Protein AF-A0A1G6JC53-F1 (afdb_monomer)

Nearest PDB structures (foldseek):
  1lql-assembly4_G  TM=4.235E-01  e=5.046E-03  Mycoplasmoides pneumoniae
  1nye-assembly1_A  TM=4.459E-01  e=2.237E-02  Escherichia coli
  2y9j-assembly1_Y  TM=4.364E-01  e=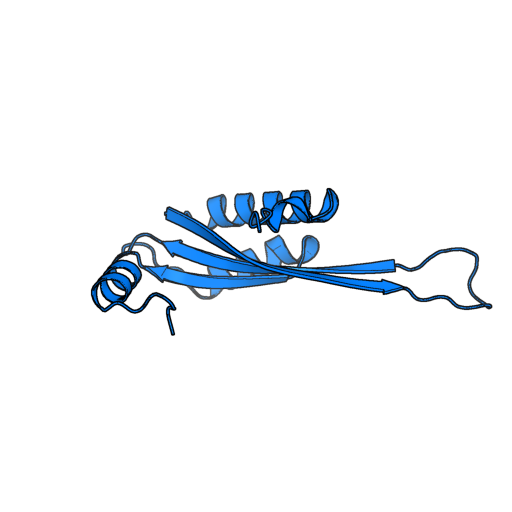2.898E-02  Salmonella enterica subsp. enterica serovar Typhimurium
  8tf7-assembly1_A-2  TM=4.295E-01  e=4.121E-01  Streptomyces tsukubensis
  2xfa-assembly2_B  TM=2.629E-01  e=3.974E+00  Plasmodium berghei

Solvent-accessible surface area (backbone atoms only — not comparable to full-atom values): 6993 Å² total; per-residue (Å²): 132,82,82,70,65,70,73,75,72,50,51,77,66,54,49,49,33,51,52,52,46,53,53,50,48,45,73,74,66,59,45,78,41,82,42,76,82,45,74,48,76,49,77,48,74,58,84,54,98,86,52,71,97,67,81,49,68,51,74,46,39,36,37,35,34,44,34,32,27,54,73,88,62,83,83,51,70,66,61,55,49,51,55,45,62,74,33,49,90,59,25,50,70,48,78,47,77,43,38,46,65,60,52,53,51,34,52,75,71,69,43,86,68,92,123

Mean predicted aligned error: 7.35 Å

Foldseek 3Di:
DPPDPVLVVDDPLLVVLVVVLVVLCCVQQVFPDKDWDDKDKDWDWDDDPPDPPDTPIDIAIETEIETEHAPPGDDDPVSVVVSQVVSVVSHGYHYDYYYPVVCVVCVVVVNPDPD

Organism: Niabella drilacis (strain DSM 25811 / CCM 8410 / CCUG 62505 / LMG 26954 / E90) (NCBI:txid1285928)

Secondary structure (DSSP, 8-state):
-----GGGGS-HHHHHHHHHHHHHHHHHH--SEEEEEEEEEEEEEE--TTS-S--EEEEEEEEEEEEEE-TT----HHHHHHHHHHHTTT-EEEEEEEEHHHHHHHHHTT--S--

Radius of gyration: 17.8 Å; Cα contacts (8 Å, |Δi|>4): 139; chains: 1; bounding box: 40×33×52 Å

pLDDT: mean 84.28, std 12.95, range [39.38, 95.19]

Sequence (115 aa):
MKTQDYISQLNGREQNAFYCIKKLVAARMQPLIIYCYGCETLVHTRRNCFMTKRVNETRQFTCDLLLIIPDECIIDHALKTEVQEMTSHLGRVNMIIHPLNFVLQQLNAGNLFFN

Structure (mmCIF, N/CA/C/O backbone):
data_AF-A0A1G6JC53-F1
#
_entry.id   AF-A0A1G6JC53-F1
#
loop_
_atom_site.group_PDB
_atom_site.id
_atom_site.type_symbol
_atom_site.label_atom_id
_atom_site.label_alt_id
_atom_site.label_comp_id
_atom_site.label_asym_id
_atom_site.label_entity_id
_atom_site.label_seq_id
_atom_site.pdbx_PDB_ins_code
_atom_site.Cartn_x
_atom_site.Cartn_y
_atom_site.Cartn_z
_atom_site.occupancy
_atom_site.B_iso_or_equiv
_atom_site.auth_seq_id
_atom_site.auth_comp_id
_atom_site.auth_asym_id
_atom_site.auth_atom_id
_atom_site.pdbx_PDB_model_num
ATOM 1 N N . MET A 1 1 ? 13.684 -20.224 14.216 1.00 39.44 1 MET A N 1
ATOM 2 C CA . MET A 1 1 ? 13.775 -19.423 12.976 1.00 39.44 1 MET A CA 1
ATOM 3 C C . MET A 1 1 ? 13.475 -17.981 13.336 1.00 39.44 1 MET A C 1
ATOM 5 O O . MET A 1 1 ? 12.376 -17.727 13.802 1.00 39.44 1 MET A O 1
ATOM 9 N N . LYS A 1 2 ? 14.442 -17.061 13.219 1.00 39.38 2 LYS A N 1
ATOM 10 C CA . LYS A 1 2 ? 14.146 -15.626 13.326 1.00 39.38 2 LYS A CA 1
ATOM 11 C C . LYS A 1 2 ? 13.367 -15.248 12.070 1.00 39.38 2 LYS A C 1
ATOM 13 O O . LYS A 1 2 ? 13.893 -15.429 10.976 1.00 39.38 2 LYS A O 1
ATOM 18 N N . THR A 1 3 ? 12.129 -14.797 12.222 1.00 45.12 3 THR A N 1
ATOM 19 C CA . THR A 1 3 ? 11.371 -14.121 11.169 1.00 45.12 3 THR A CA 1
ATOM 20 C C . THR A 1 3 ? 12.204 -12.916 10.737 1.00 45.12 3 THR A C 1
ATOM 22 O O . THR A 1 3 ? 12.316 -11.939 11.470 1.00 45.12 3 THR A O 1
ATOM 25 N N . GLN A 1 4 ? 12.918 -13.037 9.619 1.00 51.59 4 GLN A N 1
ATOM 26 C CA . GLN A 1 4 ? 13.611 -11.904 9.016 1.00 51.59 4 GLN A CA 1
ATOM 27 C C . GLN A 1 4 ? 12.545 -10.921 8.532 1.00 51.59 4 GLN A C 1
ATOM 29 O O . GLN A 1 4 ? 11.592 -11.339 7.878 1.00 51.59 4 GLN A O 1
ATOM 34 N N . ASP A 1 5 ? 12.698 -9.635 8.853 1.00 59.09 5 ASP A N 1
ATOM 35 C CA . ASP A 1 5 ? 11.831 -8.580 8.330 1.00 59.09 5 ASP A CA 1
ATOM 36 C C . ASP A 1 5 ? 11.863 -8.621 6.799 1.00 59.09 5 ASP A C 1
ATOM 38 O O . ASP A 1 5 ? 12.860 -8.245 6.184 1.00 59.09 5 ASP A O 1
ATOM 42 N N . TYR A 1 6 ? 10.783 -9.076 6.167 1.00 60.66 6 TYR A N 1
ATOM 43 C CA . TYR A 1 6 ? 10.691 -9.232 4.710 1.00 60.66 6 TYR A CA 1
ATOM 44 C C . TYR A 1 6 ? 10.959 -7.920 3.953 1.00 60.66 6 TYR A C 1
ATOM 46 O O . TYR A 1 6 ? 11.499 -7.931 2.852 1.00 60.66 6 TYR A O 1
ATOM 54 N N . ILE A 1 7 ? 10.682 -6.774 4.582 1.00 61.66 7 ILE A N 1
ATOM 55 C CA . ILE A 1 7 ? 10.988 -5.441 4.039 1.00 61.66 7 ILE A CA 1
ATOM 56 C C . ILE A 1 7 ? 12.502 -5.234 3.864 1.00 61.66 7 ILE A C 1
ATOM 58 O O . ILE A 1 7 ? 12.926 -4.571 2.920 1.00 61.66 7 ILE A O 1
ATOM 62 N N . SER A 1 8 ? 13.335 -5.837 4.720 1.00 65.12 8 SER A N 1
ATOM 63 C CA . SER A 1 8 ? 14.800 -5.738 4.616 1.00 65.12 8 SER A CA 1
ATOM 64 C C . SER A 1 8 ? 15.376 -6.447 3.383 1.00 65.12 8 SER A C 1
ATOM 66 O O . SER A 1 8 ? 16.526 -6.203 3.024 1.00 65.12 8 SER A O 1
ATOM 68 N N . GLN A 1 9 ? 14.581 -7.292 2.715 1.00 72.00 9 GLN A N 1
ATOM 69 C CA . GLN A 1 9 ? 14.966 -7.997 1.490 1.00 72.00 9 GLN A CA 1
ATOM 70 C C . GLN A 1 9 ? 14.705 -7.178 0.217 1.00 72.00 9 GLN A C 1
ATOM 72 O O . GLN A 1 9 ? 15.188 -7.549 -0.853 1.00 72.00 9 GLN A O 1
ATOM 77 N N . LEU A 1 10 ? 13.978 -6.060 0.322 1.00 78.00 10 LEU A N 1
ATOM 78 C CA . LEU A 1 10 ? 13.784 -5.135 -0.790 1.00 78.00 10 LEU A CA 1
ATOM 79 C C . LEU A 1 10 ? 15.112 -4.471 -1.162 1.00 78.00 10 LEU A C 1
ATOM 81 O O . LEU A 1 10 ? 15.871 -4.033 -0.295 1.00 78.00 10 LEU A O 1
ATOM 85 N N . ASN A 1 11 ? 15.381 -4.334 -2.457 1.00 82.31 11 ASN A N 1
ATOM 86 C CA . ASN A 1 11 ? 16.534 -3.583 -2.937 1.00 82.31 11 ASN A CA 1
ATOM 87 C C . ASN A 1 11 ? 16.331 -2.066 -2.747 1.00 82.31 11 ASN A C 1
ATOM 89 O O . ASN A 1 11 ? 15.218 -1.579 -2.556 1.00 82.31 11 ASN A O 1
ATOM 93 N N . GLY A 1 12 ? 17.411 -1.283 -2.840 1.00 84.00 12 GLY A N 1
ATOM 94 C CA . GLY A 1 12 ? 17.345 0.163 -2.585 1.00 84.00 12 GLY A CA 1
ATOM 95 C C . GLY A 1 12 ? 16.357 0.930 -3.479 1.00 84.00 12 GLY A C 1
ATOM 96 O O . GLY A 1 12 ? 15.808 1.942 -3.051 1.00 84.00 12 GLY A O 1
ATOM 97 N N . ARG A 1 13 ? 16.074 0.446 -4.700 1.00 84.44 13 ARG A N 1
ATOM 98 C CA . ARG A 1 13 ? 15.064 1.067 -5.574 1.00 84.44 13 ARG A CA 1
ATOM 99 C C . ARG A 1 13 ? 13.646 0.778 -5.089 1.00 84.44 13 ARG A C 1
ATOM 101 O O . ARG A 1 13 ? 12.836 1.696 -5.061 1.00 84.44 13 ARG A O 1
ATOM 108 N N . GLU A 1 14 ? 13.365 -0.458 -4.692 1.00 87.88 14 GLU A N 1
ATOM 109 C CA . GLU A 1 14 ? 12.066 -0.876 -4.146 1.00 87.88 14 GLU A CA 1
ATOM 110 C C . GLU A 1 14 ? 11.767 -0.173 -2.823 1.00 87.88 14 GLU A C 1
ATOM 112 O O . GLU A 1 14 ? 10.675 0.357 -2.641 1.00 87.88 14 GLU A O 1
ATOM 117 N N . GLN A 1 15 ? 12.758 -0.079 -1.933 1.00 88.62 15 GLN A N 1
ATOM 118 C CA . GLN A 1 15 ? 12.627 0.671 -0.681 1.00 88.62 15 GLN A CA 1
ATOM 119 C C . GLN A 1 15 ? 12.308 2.148 -0.942 1.00 88.62 15 GLN A C 1
ATOM 121 O O . GLN A 1 15 ? 11.430 2.713 -0.292 1.00 88.62 15 GLN A O 1
ATOM 126 N N . ASN A 1 16 ? 12.978 2.768 -1.921 1.00 90.50 16 ASN A N 1
ATOM 127 C CA . ASN A 1 16 ? 12.706 4.152 -2.300 1.00 90.50 16 ASN A CA 1
ATOM 128 C C . ASN A 1 16 ? 11.310 4.322 -2.920 1.00 90.50 16 ASN A C 1
ATOM 130 O O . ASN A 1 16 ? 10.594 5.255 -2.564 1.00 90.50 16 ASN A O 1
ATOM 134 N N . ALA A 1 17 ? 10.899 3.414 -3.811 1.00 90.38 17 ALA A N 1
ATOM 135 C CA . ALA A 1 17 ? 9.558 3.421 -4.391 1.00 90.38 17 ALA A CA 1
ATOM 136 C C . ALA A 1 17 ? 8.490 3.308 -3.295 1.00 90.38 17 ALA A C 1
ATOM 138 O O . ALA A 1 17 ? 7.595 4.148 -3.217 1.00 90.38 17 ALA A O 1
ATOM 139 N N . PHE A 1 18 ? 8.641 2.340 -2.390 1.00 92.38 18 PHE A N 1
ATOM 140 C CA . PHE A 1 18 ? 7.750 2.147 -1.253 1.00 92.38 18 PHE A CA 1
ATOM 141 C C . PHE A 1 18 ? 7.702 3.371 -0.328 1.00 92.38 18 PHE A C 1
ATOM 143 O O . PHE A 1 18 ? 6.620 3.809 0.062 1.00 92.38 18 PHE A O 1
ATOM 150 N N . TYR A 1 19 ? 8.854 3.971 -0.015 1.00 92.44 19 TYR A N 1
ATOM 151 C CA . TYR A 1 19 ? 8.929 5.195 0.783 1.00 92.44 19 TYR A CA 1
ATOM 152 C C . TYR A 1 19 ? 8.151 6.351 0.138 1.00 92.44 19 TYR A C 1
ATOM 154 O O . TYR A 1 19 ? 7.342 7.003 0.804 1.00 92.44 19 TYR A O 1
ATOM 162 N N . CYS A 1 20 ? 8.350 6.583 -1.162 1.00 94.12 20 CYS A N 1
ATOM 163 C CA . CYS A 1 20 ? 7.647 7.623 -1.909 1.00 94.12 20 CYS A CA 1
ATOM 164 C C . CYS A 1 20 ? 6.136 7.367 -1.967 1.00 94.12 20 CYS A C 1
ATOM 166 O O . CYS A 1 20 ? 5.359 8.287 -1.709 1.00 94.12 20 CYS A O 1
ATOM 168 N N . ILE A 1 21 ? 5.720 6.122 -2.227 1.00 94.31 21 ILE A N 1
ATOM 169 C CA . ILE A 1 21 ? 4.309 5.709 -2.208 1.00 94.31 21 ILE A CA 1
ATOM 170 C C . ILE A 1 21 ? 3.700 5.995 -0.834 1.00 94.31 21 ILE A C 1
ATOM 172 O O . ILE A 1 21 ? 2.695 6.697 -0.744 1.00 94.31 21 ILE A O 1
ATOM 176 N N . LYS A 1 22 ? 4.336 5.528 0.249 1.00 94.38 22 LYS A N 1
ATOM 177 C CA . LYS A 1 22 ? 3.863 5.741 1.623 1.00 94.38 22 LYS A CA 1
ATOM 178 C C . LYS A 1 22 ? 3.705 7.226 1.939 1.00 94.38 22 LYS A C 1
ATOM 180 O O . LYS A 1 22 ? 2.691 7.623 2.507 1.00 94.38 22 LYS A O 1
ATOM 185 N N . LYS A 1 23 ? 4.689 8.050 1.566 1.00 95.19 23 LYS A N 1
ATOM 186 C CA . LYS A 1 23 ? 4.656 9.501 1.789 1.00 95.19 23 LYS A CA 1
ATOM 187 C C . LYS A 1 23 ? 3.496 10.159 1.041 1.00 95.19 23 LYS A C 1
ATOM 189 O O . LYS A 1 23 ? 2.827 11.023 1.600 1.00 95.19 23 LYS A O 1
ATOM 194 N N . LEU A 1 24 ? 3.252 9.743 -0.199 1.00 94.88 24 LEU A N 1
ATOM 195 C CA . LEU A 1 24 ? 2.176 10.285 -1.020 1.00 94.88 24 LEU A CA 1
ATOM 196 C C . LEU A 1 24 ? 0.801 9.897 -0.472 1.00 94.88 24 LEU A C 1
ATOM 198 O O . LEU A 1 24 ? -0.051 10.765 -0.292 1.00 94.88 24 LEU A O 1
ATOM 202 N N . VAL A 1 25 ? 0.611 8.615 -0.152 1.00 94.00 25 VAL A N 1
ATOM 203 C CA . VAL A 1 25 ? -0.622 8.102 0.462 1.00 94.00 25 VAL A CA 1
ATOM 204 C C . VAL A 1 25 ? -0.899 8.825 1.780 1.00 94.00 25 VAL A C 1
ATOM 206 O O . VAL A 1 25 ? -2.013 9.299 1.992 1.00 94.00 25 VAL A O 1
ATOM 209 N N . ALA A 1 26 ? 0.120 8.993 2.629 1.00 94.44 26 ALA A N 1
ATOM 210 C CA . ALA A 1 26 ? -0.011 9.724 3.885 1.00 94.44 26 ALA A CA 1
ATOM 211 C C . ALA A 1 26 ? -0.457 11.180 3.674 1.00 94.44 26 ALA A C 1
ATOM 213 O O . ALA A 1 26 ? -1.344 11.659 4.373 1.00 94.44 26 ALA A O 1
ATOM 214 N N . ALA A 1 27 ? 0.123 11.871 2.690 1.00 93.62 27 ALA A N 1
ATOM 215 C CA . ALA A 1 27 ? -0.198 13.267 2.409 1.00 93.62 27 ALA A CA 1
ATOM 216 C C . ALA A 1 27 ? -1.613 13.462 1.841 1.00 93.62 27 ALA A C 1
ATOM 218 O O . ALA A 1 27 ? -2.248 14.475 2.123 1.00 93.62 27 ALA A O 1
ATOM 219 N N . ARG A 1 28 ? -2.096 12.518 1.025 1.00 92.62 28 ARG A N 1
ATOM 220 C CA . ARG A 1 28 ? -3.368 12.652 0.298 1.00 92.62 28 ARG A CA 1
ATOM 221 C C . ARG A 1 28 ? -4.564 12.078 1.039 1.00 92.62 28 ARG A C 1
ATOM 223 O O . ARG A 1 28 ? -5.631 12.671 0.985 1.00 92.62 28 ARG A O 1
ATOM 230 N N . MET A 1 29 ? -4.385 10.949 1.717 1.00 90.94 29 MET A N 1
ATOM 231 C CA . MET A 1 29 ? -5.480 10.230 2.375 1.00 90.94 29 MET A CA 1
ATOM 232 C C . MET A 1 29 ? -5.478 10.380 3.897 1.00 90.94 29 MET A C 1
ATOM 234 O O . MET A 1 29 ? -6.447 9.986 4.532 1.00 90.94 29 MET A O 1
ATOM 238 N N . GLN A 1 30 ? -4.395 10.907 4.484 1.00 92.19 30 GLN A N 1
ATOM 239 C CA . GLN A 1 30 ? -4.240 11.107 5.934 1.00 92.19 30 GLN A CA 1
ATOM 240 C C . GLN A 1 30 ? -4.690 9.899 6.793 1.00 92.19 30 GLN A C 1
ATOM 242 O O . GLN A 1 30 ? -5.430 10.065 7.763 1.00 92.19 30 GLN A O 1
ATOM 247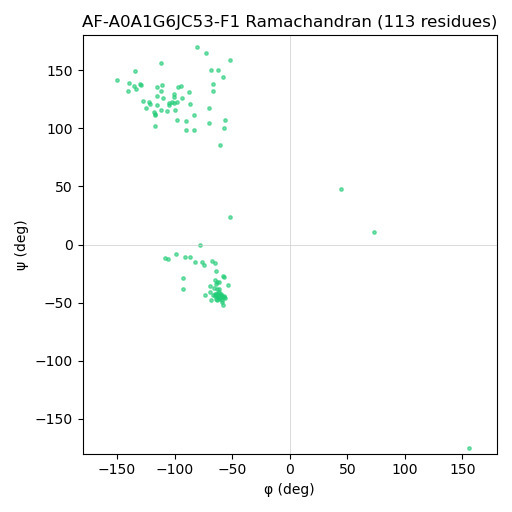 N N . PRO A 1 31 ? -4.271 8.663 6.454 1.00 94.44 31 PRO A N 1
ATOM 248 C CA . PRO A 1 31 ? -4.639 7.486 7.224 1.00 94.44 31 PRO A CA 1
ATOM 249 C C . PRO A 1 31 ? -3.978 7.512 8.606 1.00 94.44 31 PRO A C 1
ATOM 251 O O . PRO A 1 31 ? -2.853 7.988 8.772 1.00 94.44 31 PRO A O 1
ATOM 254 N N . LEU A 1 32 ? -4.651 6.914 9.585 1.00 94.88 32 LEU A N 1
ATOM 255 C CA . LEU A 1 32 ? -4.114 6.676 10.923 1.00 94.88 32 LEU A CA 1
ATOM 256 C C . LEU A 1 32 ? -3.010 5.616 10.886 1.00 94.88 32 LEU A C 1
ATOM 258 O O . LEU A 1 32 ? -1.986 5.743 11.557 1.00 94.88 32 LEU A O 1
ATOM 262 N N . ILE A 1 33 ? -3.219 4.561 10.092 1.00 94.19 33 ILE A N 1
ATOM 263 C CA . ILE A 1 33 ? -2.273 3.453 9.936 1.00 94.19 33 ILE A CA 1
ATOM 264 C C . ILE A 1 33 ? -2.112 3.136 8.452 1.00 94.19 33 ILE A C 1
ATOM 266 O O . ILE A 1 33 ? -3.090 3.005 7.718 1.00 94.19 33 ILE A O 1
ATOM 270 N N . ILE A 1 34 ? -0.856 2.972 8.036 1.00 94.38 34 ILE A N 1
ATOM 271 C CA . ILE A 1 34 ? -0.476 2.416 6.736 1.00 94.38 34 ILE A CA 1
ATOM 272 C C . ILE A 1 34 ? 0.289 1.130 7.007 1.00 94.38 34 ILE A C 1
ATOM 274 O O . ILE A 1 34 ? 1.407 1.178 7.530 1.00 94.38 34 ILE A O 1
ATOM 278 N N . TYR A 1 35 ? -0.296 -0.001 6.634 1.00 92.19 35 TYR A N 1
ATOM 279 C CA . TYR A 1 35 ? 0.328 -1.308 6.767 1.00 92.19 35 TYR A CA 1
ATOM 280 C C . TYR A 1 35 ? 0.564 -1.925 5.390 1.00 92.19 35 TYR A C 1
ATOM 282 O O . TYR A 1 35 ? -0.350 -2.007 4.578 1.00 92.19 35 TYR A O 1
ATOM 290 N N . CYS A 1 36 ? 1.795 -2.354 5.124 1.00 89.94 36 CYS A N 1
ATOM 291 C CA . CYS A 1 36 ? 2.145 -3.064 3.899 1.00 89.94 36 CYS A CA 1
ATOM 292 C C . CYS A 1 36 ? 2.198 -4.555 4.203 1.00 89.94 36 CYS A C 1
ATOM 294 O O . CYS A 1 36 ? 3.038 -4.977 4.998 1.00 89.94 36 CYS A O 1
ATOM 296 N N . TYR A 1 37 ? 1.312 -5.331 3.583 1.00 89.00 37 TYR A N 1
ATOM 297 C CA . TYR A 1 37 ? 1.207 -6.772 3.830 1.00 89.00 37 TYR A CA 1
ATOM 298 C C . TYR A 1 37 ? 1.724 -7.626 2.667 1.00 89.00 37 TYR A C 1
ATOM 300 O O . TYR A 1 37 ? 1.930 -8.825 2.841 1.00 89.00 37 TYR A O 1
ATOM 308 N N . GLY A 1 38 ? 1.969 -7.018 1.504 1.00 87.88 38 GLY A N 1
ATOM 309 C CA . GLY A 1 38 ? 2.487 -7.697 0.321 1.00 87.88 38 GLY A CA 1
ATOM 310 C C . GLY A 1 38 ? 3.324 -6.765 -0.548 1.00 87.88 38 GLY A C 1
ATOM 311 O O . GLY A 1 38 ? 3.009 -5.583 -0.690 1.00 87.88 38 GLY A O 1
ATOM 312 N N . CYS A 1 39 ? 4.405 -7.301 -1.112 1.00 89.25 39 CYS A N 1
ATOM 313 C CA . CYS A 1 39 ? 5.219 -6.650 -2.135 1.00 89.25 39 CYS A CA 1
ATOM 314 C C . CYS A 1 39 ? 5.612 -7.688 -3.188 1.00 89.25 39 CYS A C 1
ATOM 316 O O . CYS A 1 39 ? 6.017 -8.798 -2.842 1.00 89.25 39 CYS A O 1
ATOM 318 N N . GLU A 1 40 ? 5.567 -7.303 -4.458 1.00 89.56 40 GLU A N 1
ATOM 319 C CA . GLU A 1 40 ? 5.995 -8.125 -5.586 1.00 89.56 40 GLU A CA 1
ATOM 320 C C . GLU A 1 40 ? 6.843 -7.286 -6.549 1.00 89.56 40 GLU A C 1
ATOM 322 O O . GLU A 1 40 ? 6.484 -6.160 -6.894 1.00 89.56 40 GLU A O 1
ATOM 327 N N . THR A 1 41 ? 7.955 -7.851 -7.025 1.00 87.19 41 THR A N 1
ATOM 328 C CA . THR A 1 41 ? 8.740 -7.268 -8.118 1.00 87.19 41 THR A CA 1
ATOM 329 C C . THR A 1 41 ? 8.835 -8.263 -9.265 1.00 87.19 41 THR A C 1
ATOM 331 O O . THR A 1 41 ? 9.416 -9.338 -9.120 1.00 87.19 41 THR A O 1
ATOM 334 N N . LEU A 1 42 ? 8.349 -7.870 -10.440 1.00 87.00 42 LEU A N 1
ATOM 335 C CA . LEU A 1 42 ? 8.532 -8.612 -11.682 1.00 87.00 42 LEU A CA 1
ATOM 336 C C . LEU A 1 42 ? 9.652 -7.978 -12.501 1.00 87.00 42 LEU A C 1
ATOM 338 O O . LEU A 1 42 ? 9.636 -6.781 -12.788 1.00 87.00 42 LEU A O 1
ATOM 342 N N . VAL A 1 43 ? 10.627 -8.793 -12.899 1.00 83.44 43 VAL A N 1
ATOM 343 C CA . VAL A 1 43 ? 11.753 -8.368 -13.735 1.00 83.44 43 VAL A CA 1
ATOM 344 C C . VAL A 1 43 ? 11.703 -9.132 -15.049 1.00 83.44 43 VAL A C 1
ATOM 346 O O . VAL A 1 43 ? 11.942 -10.336 -15.092 1.00 83.44 43 VAL A O 1
ATOM 349 N N . HIS A 1 44 ? 11.421 -8.428 -16.140 1.00 82.94 44 HIS A N 1
ATOM 350 C CA . HIS A 1 44 ? 11.454 -8.996 -17.480 1.00 82.94 44 HIS A CA 1
ATOM 351 C C . HIS A 1 44 ? 12.706 -8.519 -18.216 1.00 82.94 44 HIS A C 1
ATOM 353 O O . HIS A 1 44 ? 12.937 -7.323 -18.387 1.00 82.94 44 HIS A O 1
ATOM 359 N N . THR A 1 45 ? 13.530 -9.475 -18.643 1.00 81.44 45 THR A N 1
ATOM 360 C CA . THR A 1 45 ? 14.772 -9.210 -19.374 1.00 81.44 45 THR A CA 1
ATOM 361 C C . THR A 1 45 ? 14.659 -9.784 -20.775 1.00 81.44 45 THR A C 1
ATOM 363 O O . THR A 1 45 ? 14.539 -10.997 -20.941 1.00 81.44 45 THR A O 1
ATOM 366 N N . ARG A 1 46 ? 14.768 -8.932 -21.798 1.00 78.94 46 ARG A N 1
ATOM 367 C CA . ARG A 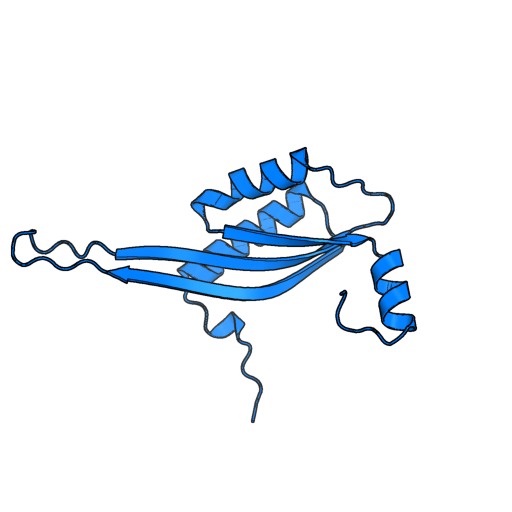1 46 ? 14.801 -9.377 -23.195 1.00 78.94 46 ARG A CA 1
ATOM 368 C C . ARG A 1 46 ? 16.231 -9.347 -23.722 1.00 78.94 46 ARG A C 1
ATOM 370 O O . ARG A 1 46 ? 16.875 -8.301 -23.733 1.00 78.94 46 ARG A O 1
ATOM 377 N N . ARG A 1 47 ? 16.715 -10.496 -24.199 1.00 73.25 47 ARG A N 1
ATOM 378 C CA . ARG A 1 47 ? 18.001 -10.630 -24.901 1.00 73.25 47 ARG A CA 1
ATOM 379 C C . ARG A 1 47 ? 17.734 -11.054 -26.337 1.00 73.25 47 ARG A C 1
ATOM 381 O O . ARG A 1 47 ? 16.902 -11.920 -26.580 1.00 73.25 47 ARG A O 1
ATOM 388 N N . ASN A 1 48 ? 18.418 -10.431 -27.283 1.00 74.88 48 ASN A N 1
ATOM 389 C CA . ASN A 1 48 ? 18.309 -10.766 -28.696 1.00 74.88 48 ASN A CA 1
ATOM 390 C C . ASN A 1 48 ? 19.708 -10.680 -29.316 1.00 74.88 48 ASN A C 1
ATOM 392 O O . ASN A 1 48 ? 20.405 -9.695 -29.090 1.00 74.88 48 ASN A O 1
ATOM 396 N N . CYS A 1 49 ? 20.105 -11.697 -30.085 1.00 74.56 49 CYS A N 1
ATOM 397 C CA . CYS A 1 49 ? 21.380 -1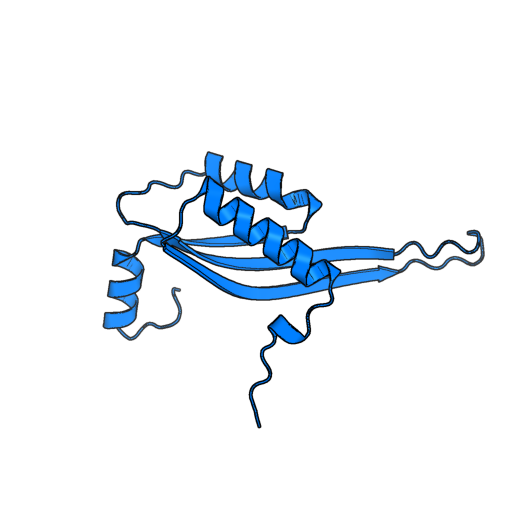1.742 -30.804 1.00 74.56 49 CYS A CA 1
ATOM 398 C C . CYS A 1 49 ? 21.506 -10.675 -31.907 1.00 74.56 49 CYS A C 1
ATOM 400 O O . CYS A 1 49 ? 22.617 -10.391 -32.344 1.00 74.56 49 CYS A O 1
ATOM 402 N N . PHE A 1 50 ? 20.395 -10.056 -32.316 1.00 74.69 50 PHE A N 1
ATOM 403 C CA . PHE A 1 50 ? 20.340 -8.976 -33.308 1.00 74.69 50 PHE A CA 1
ATOM 404 C C . PHE A 1 50 ? 20.246 -7.570 -32.697 1.00 74.69 50 PHE A C 1
ATOM 406 O O . PHE A 1 50 ? 20.327 -6.577 -33.415 1.00 74.69 50 PHE A O 1
ATOM 413 N N . MET A 1 51 ? 20.061 -7.457 -31.379 1.00 64.12 51 MET A N 1
ATOM 414 C CA . MET A 1 51 ? 20.076 -6.170 -30.683 1.00 64.12 51 MET A CA 1
ATOM 415 C C . MET A 1 51 ? 21.484 -5.923 -30.141 1.00 64.12 51 MET A C 1
ATOM 417 O O . MET A 1 51 ? 22.107 -6.825 -29.584 1.00 64.12 51 MET A O 1
ATOM 421 N N . THR A 1 52 ? 22.000 -4.697 -30.292 1.00 60.34 52 THR A N 1
ATOM 422 C CA . THR A 1 52 ? 23.236 -4.269 -29.617 1.00 60.34 52 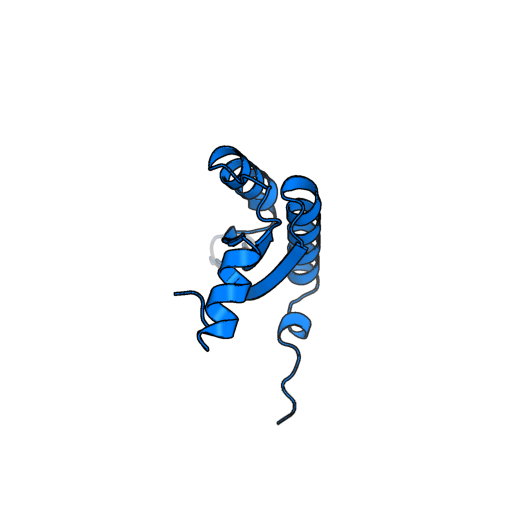THR A CA 1
ATOM 423 C C . THR A 1 52 ? 23.143 -4.554 -28.115 1.00 60.34 52 THR A C 1
ATOM 425 O O . THR A 1 52 ? 22.044 -4.689 -27.587 1.00 60.34 52 THR A O 1
ATOM 428 N N . LYS A 1 53 ? 24.298 -4.635 -27.435 1.00 58.25 53 LYS A N 1
ATOM 429 C CA . LYS A 1 53 ? 24.554 -4.990 -26.014 1.00 58.25 53 LYS A CA 1
ATOM 430 C C . LYS A 1 53 ? 23.753 -4.217 -24.929 1.00 58.25 53 LYS A C 1
ATOM 432 O O . LYS A 1 53 ? 24.212 -4.091 -23.800 1.00 58.25 53 LYS A O 1
ATOM 437 N N . ARG A 1 54 ? 22.588 -3.654 -25.236 1.00 57.66 54 ARG A N 1
ATOM 438 C CA . ARG A 1 54 ? 21.649 -3.042 -24.303 1.00 57.66 54 ARG A CA 1
ATOM 439 C C . ARG A 1 54 ? 20.791 -4.140 -23.688 1.00 57.66 54 ARG A C 1
ATOM 441 O O . ARG A 1 54 ? 19.985 -4.778 -24.358 1.00 57.66 54 ARG A O 1
ATOM 448 N N . VAL A 1 55 ? 20.994 -4.364 -22.396 1.00 61.38 55 VAL A N 1
ATOM 449 C CA . VAL A 1 55 ? 20.076 -5.154 -21.579 1.00 61.38 55 VAL A CA 1
ATOM 450 C C . VAL A 1 55 ? 18.801 -4.327 -21.431 1.00 61.38 55 VAL A C 1
ATOM 452 O O . VAL A 1 55 ? 18.792 -3.335 -20.709 1.00 61.38 55 VAL A O 1
ATOM 455 N N . ASN A 1 56 ? 17.743 -4.703 -22.151 1.00 64.94 56 ASN A N 1
ATOM 456 C CA . ASN A 1 56 ? 16.418 -4.134 -21.929 1.00 64.94 56 ASN A CA 1
ATOM 457 C C . ASN A 1 56 ? 15.783 -4.891 -20.762 1.00 64.94 56 ASN A C 1
ATOM 459 O O . ASN A 1 56 ? 15.286 -6.009 -20.927 1.00 64.94 56 ASN A O 1
ATOM 463 N N . GLU A 1 57 ? 15.873 -4.288 -19.581 1.00 73.44 57 GLU A N 1
ATOM 464 C CA . GLU A 1 57 ? 15.262 -4.770 -18.348 1.00 73.44 57 GLU A CA 1
ATOM 465 C C . GLU A 1 57 ? 14.062 -3.882 -18.012 1.00 73.44 57 GLU A C 1
ATOM 467 O O . GLU A 1 57 ? 14.209 -2.693 -17.734 1.00 73.44 57 GLU A O 1
ATOM 472 N N . THR A 1 58 ? 12.868 -4.460 -18.048 1.00 78.38 58 THR A N 1
ATOM 473 C CA . THR A 1 58 ? 11.643 -3.824 -17.558 1.00 78.38 58 THR A CA 1
ATOM 474 C C . THR A 1 58 ? 11.334 -4.384 -16.181 1.00 78.38 58 THR A C 1
ATOM 476 O O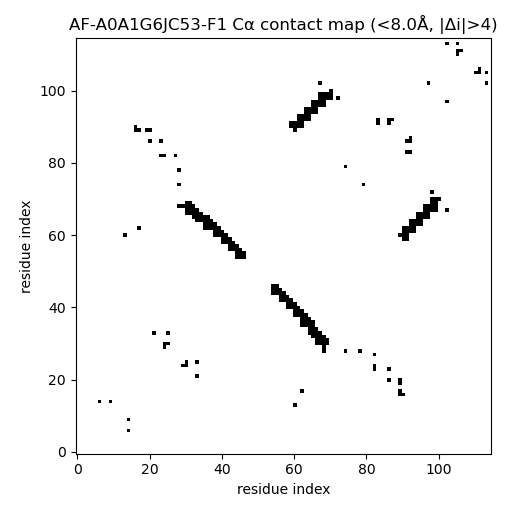 . THR A 1 58 ? 11.187 -5.598 -16.027 1.00 78.38 58 THR A O 1
ATOM 479 N N . ARG A 1 59 ? 11.248 -3.505 -15.181 1.00 79.31 59 ARG A N 1
ATOM 480 C CA . ARG A 1 59 ? 10.874 -3.862 -13.811 1.00 79.31 59 ARG A CA 1
ATOM 481 C C . ARG A 1 59 ? 9.503 -3.297 -13.486 1.00 79.31 59 ARG A C 1
ATOM 483 O O . ARG A 1 59 ? 9.242 -2.136 -13.784 1.00 79.31 59 ARG A O 1
ATOM 490 N N . GLN A 1 60 ? 8.678 -4.098 -12.835 1.00 86.69 60 GLN A N 1
ATOM 491 C CA . GLN A 1 60 ? 7.375 -3.697 -12.333 1.00 86.69 60 GLN A CA 1
ATOM 492 C C . GLN A 1 60 ? 7.317 -4.011 -10.841 1.00 86.69 60 GLN A C 1
ATOM 494 O O . GLN A 1 60 ? 7.446 -5.167 -10.452 1.00 86.69 60 GLN A O 1
ATOM 499 N N . PHE A 1 61 ? 7.163 -2.972 -10.023 1.00 90.44 61 PHE A N 1
ATOM 500 C CA . PHE A 1 61 ? 6.968 -3.086 -8.581 1.00 90.44 61 PHE A CA 1
ATOM 501 C C . PHE A 1 61 ? 5.474 -3.005 -8.267 1.00 90.44 61 PHE A C 1
ATOM 503 O O . PHE A 1 61 ? 4.783 -2.145 -8.816 1.00 90.44 61 PHE A O 1
ATOM 510 N N . THR A 1 62 ? 4.988 -3.874 -7.390 1.00 92.69 62 THR A N 1
ATOM 511 C CA . THR A 1 62 ? 3.618 -3.879 -6.877 1.00 92.69 62 THR A CA 1
ATOM 512 C C . THR A 1 62 ? 3.662 -3.950 -5.354 1.00 92.69 62 THR A C 1
ATOM 514 O O . THR A 1 62 ? 4.450 -4.716 -4.801 1.00 92.69 62 THR A O 1
ATOM 517 N N . CYS A 1 63 ? 2.820 -3.184 -4.664 1.00 93.00 63 CYS A N 1
ATOM 518 C CA . CYS A 1 63 ? 2.632 -3.325 -3.223 1.00 93.00 63 CYS A CA 1
ATOM 519 C C . CYS A 1 63 ? 1.158 -3.303 -2.821 1.00 93.00 63 CYS A C 1
ATOM 521 O O . CYS A 1 63 ? 0.328 -2.635 -3.446 1.00 93.00 63 CYS A O 1
ATOM 523 N N . ASP A 1 64 ? 0.866 -4.025 -1.745 1.00 93.38 64 ASP A N 1
ATOM 524 C CA . ASP A 1 64 ? -0.462 -4.169 -1.177 1.00 93.38 64 ASP A CA 1
ATOM 525 C C . ASP A 1 64 ? -0.521 -3.476 0.186 1.00 93.38 64 ASP A C 1
ATOM 527 O O . ASP A 1 64 ? 0.179 -3.838 1.141 1.00 93.38 64 ASP A O 1
ATOM 531 N N . LEU A 1 65 ? -1.355 -2.441 0.257 1.00 93.81 65 LEU A N 1
ATOM 532 C CA . LEU A 1 65 ? -1.509 -1.579 1.418 1.00 93.81 65 LEU A CA 1
ATOM 533 C C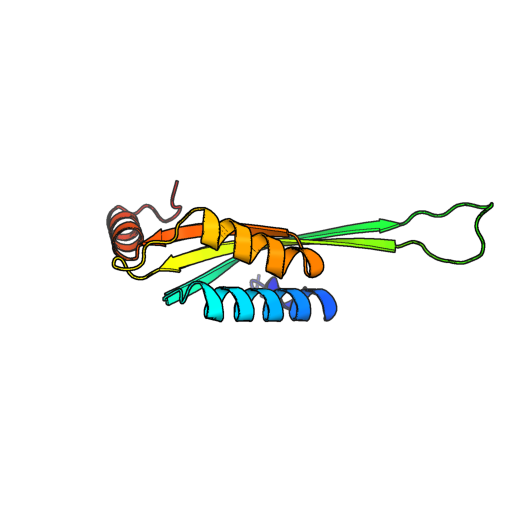 . LEU A 1 65 ? -2.883 -1.773 2.057 1.00 93.81 65 LEU A C 1
ATOM 535 O O . LEU A 1 65 ? -3.914 -1.704 1.387 1.00 93.81 65 LEU A O 1
ATOM 539 N N . LEU A 1 66 ? -2.882 -1.936 3.375 1.00 93.25 66 LEU A N 1
ATOM 540 C CA . LEU A 1 66 ? -4.037 -1.734 4.234 1.00 93.25 66 LEU A CA 1
ATOM 541 C C . LEU A 1 66 ? -3.939 -0.340 4.859 1.00 93.25 66 LEU A C 1
ATOM 543 O O . LEU A 1 66 ? -2.962 -0.016 5.540 1.00 93.25 66 LEU A O 1
ATOM 547 N N . LEU A 1 67 ? -4.963 0.472 4.627 1.00 94.81 67 LEU A N 1
ATOM 548 C CA . LEU A 1 67 ? -5.108 1.809 5.180 1.00 94.81 67 LEU A CA 1
ATOM 549 C C . LEU A 1 67 ? -6.242 1.804 6.202 1.00 94.81 67 LEU A C 1
ATOM 551 O O . LEU A 1 67 ? -7.364 1.411 5.884 1.00 94.81 67 LEU A O 1
ATOM 555 N N . ILE A 1 68 ? -5.949 2.272 7.412 1.00 94.44 68 ILE A N 1
ATOM 556 C CA . ILE A 1 68 ? -6.966 2.526 8.433 1.00 94.44 68 ILE A CA 1
ATOM 557 C C . ILE A 1 68 ? -7.159 4.032 8.513 1.00 94.44 68 ILE A C 1
ATOM 559 O O . ILE A 1 68 ? -6.201 4.759 8.780 1.00 94.44 68 ILE A O 1
ATOM 563 N N . ILE A 1 69 ? -8.378 4.492 8.257 1.00 95.00 69 ILE A N 1
ATOM 564 C CA . ILE A 1 69 ? -8.731 5.915 8.204 1.00 95.00 69 ILE A CA 1
ATOM 565 C C . ILE A 1 69 ? -9.642 6.300 9.380 1.00 95.00 69 ILE A C 1
ATOM 567 O O . ILE A 1 69 ? -10.324 5.427 9.928 1.00 95.00 69 ILE A O 1
ATOM 571 N N . PRO A 1 70 ? -9.678 7.584 9.779 1.00 94.75 70 PRO A N 1
ATOM 572 C CA . PRO A 1 70 ? -10.689 8.074 10.713 1.00 94.75 70 PRO A CA 1
ATOM 573 C C . PRO A 1 70 ? -12.096 7.834 10.156 1.00 94.75 70 PRO A C 1
ATOM 575 O O . PRO A 1 70 ? -12.308 7.973 8.953 1.00 94.75 70 PRO A O 1
ATOM 578 N N . ASP A 1 71 ? -13.067 7.521 11.015 1.00 91.19 71 ASP A N 1
ATOM 579 C CA . ASP A 1 71 ? -14.445 7.224 10.586 1.00 91.19 71 ASP A CA 1
ATOM 580 C C . ASP A 1 71 ? -15.158 8.420 9.935 1.00 91.19 71 ASP A C 1
ATOM 582 O O . ASP A 1 71 ? -16.086 8.254 9.149 1.00 91.19 71 ASP A O 1
ATOM 586 N N . GLU A 1 72 ? -14.697 9.630 10.243 1.00 89.75 72 GLU A N 1
ATOM 587 C CA . GLU A 1 72 ? -15.187 10.895 9.690 1.00 89.75 72 GLU A CA 1
ATOM 588 C C . GLU A 1 72 ? -14.681 11.149 8.259 1.00 89.75 72 GLU A C 1
ATOM 590 O O . GLU A 1 72 ? -15.190 12.023 7.556 1.00 89.75 72 GLU A O 1
ATOM 595 N N . CYS A 1 73 ? -13.659 10.408 7.819 1.00 87.50 73 CYS A N 1
ATOM 596 C CA . CYS A 1 73 ? -13.032 10.597 6.523 1.00 87.50 73 CYS A CA 1
ATOM 597 C C . CYS A 1 73 ? -13.769 9.794 5.446 1.00 87.50 73 CYS A C 1
ATOM 599 O O . CYS A 1 73 ? -13.849 8.567 5.499 1.00 87.50 73 CYS A O 1
ATOM 601 N N . ILE A 1 74 ? -14.271 10.490 4.426 1.00 83.19 74 ILE A N 1
ATOM 602 C CA . ILE A 1 74 ? -14.882 9.865 3.254 1.00 83.19 74 ILE A CA 1
ATOM 603 C C . ILE A 1 74 ? -13.828 9.820 2.148 1.00 83.19 74 ILE A C 1
ATOM 605 O O . ILE A 1 74 ? -13.492 10.846 1.560 1.00 83.19 74 ILE A O 1
ATOM 609 N N . ILE A 1 75 ? -13.311 8.625 1.865 1.00 85.19 75 ILE A N 1
ATOM 610 C CA . ILE A 1 75 ? -12.452 8.389 0.701 1.00 85.19 75 ILE A CA 1
ATOM 611 C C . ILE A 1 75 ? -13.348 8.001 -0.470 1.00 85.19 7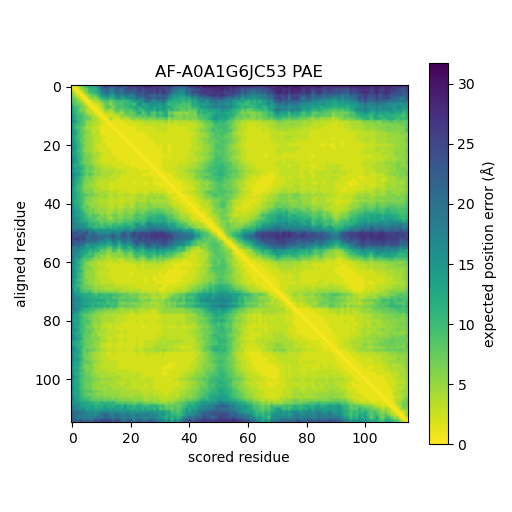5 ILE A C 1
ATOM 613 O O . ILE A 1 75 ? -13.887 6.893 -0.513 1.00 85.19 75 ILE A O 1
ATOM 617 N N . ASP A 1 76 ? -13.521 8.921 -1.412 1.00 87.19 76 ASP A N 1
ATOM 618 C CA . ASP A 1 76 ? -14.272 8.658 -2.630 1.00 87.19 76 ASP A CA 1
ATOM 619 C C . ASP A 1 76 ? -13.428 7.912 -3.681 1.00 87.19 76 ASP A C 1
ATOM 621 O O . ASP A 1 76 ? -12.210 7.718 -3.563 1.00 87.19 76 ASP A O 1
ATOM 625 N N . HIS A 1 77 ? -14.099 7.447 -4.737 1.00 87.81 77 HIS A N 1
ATOM 626 C CA . HIS A 1 77 ? -13.424 6.759 -5.835 1.00 87.81 77 HIS A CA 1
ATOM 627 C C . HIS A 1 77 ? -12.440 7.687 -6.564 1.00 87.81 77 HIS A C 1
ATOM 629 O O . HIS A 1 77 ? -11.392 7.227 -7.011 1.00 87.81 77 HIS A O 1
ATOM 635 N N . ALA A 1 78 ? -12.752 8.982 -6.673 1.00 89.75 78 ALA A N 1
ATOM 636 C CA . ALA A 1 78 ? -11.916 9.947 -7.378 1.00 89.75 78 ALA A CA 1
ATOM 637 C C . ALA A 1 78 ? -10.545 10.103 -6.706 1.00 89.75 78 ALA A C 1
ATOM 639 O O . ALA A 1 78 ? -9.523 9.972 -7.377 1.00 89.75 78 ALA A O 1
ATOM 640 N N . LEU A 1 79 ? -10.507 10.270 -5.383 1.00 90.38 79 LEU A N 1
ATOM 641 C CA . LEU A 1 79 ? -9.272 10.360 -4.608 1.00 90.38 79 LEU A CA 1
ATOM 642 C C . LEU A 1 79 ? -8.463 9.059 -4.679 1.00 90.38 79 LEU A C 1
ATOM 644 O O . LEU A 1 79 ? -7.234 9.088 -4.781 1.00 90.38 79 LEU A O 1
ATOM 648 N N . LYS A 1 80 ? -9.137 7.899 -4.668 1.00 90.50 80 LYS A N 1
ATOM 649 C CA . LYS A 1 80 ? -8.466 6.603 -4.843 1.00 90.50 80 LYS A CA 1
ATOM 650 C C . LYS A 1 80 ? -7.777 6.515 -6.207 1.00 90.50 80 LYS A C 1
ATOM 652 O O . LYS A 1 80 ? -6.622 6.093 -6.268 1.00 90.50 80 LYS A O 1
ATOM 657 N N . THR A 1 81 ? -8.459 6.930 -7.272 1.00 91.69 81 THR A N 1
ATOM 658 C CA . THR A 1 81 ? -7.900 6.967 -8.629 1.00 91.69 81 THR A CA 1
ATOM 659 C C . THR A 1 81 ? -6.755 7.973 -8.736 1.00 91.69 81 THR A C 1
ATOM 661 O O . THR A 1 81 ? -5.698 7.612 -9.243 1.00 91.69 81 THR A O 1
ATOM 664 N N . GLU A 1 82 ? -6.896 9.177 -8.174 1.00 92.81 82 GLU A N 1
ATOM 665 C CA . GLU A 1 82 ? -5.843 10.205 -8.173 1.00 92.81 82 GLU A CA 1
ATOM 666 C C . GLU A 1 82 ? -4.547 9.670 -7.541 1.00 92.81 82 GLU A C 1
ATOM 668 O O . GLU A 1 82 ? -3.453 9.810 -8.090 1.00 92.81 82 GLU A O 1
ATOM 673 N N . VAL A 1 83 ? -4.654 8.990 -6.394 1.00 92.44 83 VAL A N 1
ATOM 674 C CA . VAL A 1 83 ? -3.496 8.387 -5.718 1.00 92.44 83 VAL A CA 1
ATOM 675 C C . VAL A 1 83 ? -2.881 7.251 -6.537 1.00 92.44 83 VAL A C 1
ATOM 677 O O . VAL A 1 83 ? -1.653 7.134 -6.581 1.00 92.44 83 VAL A O 1
ATOM 680 N N . GLN A 1 84 ? -3.689 6.438 -7.221 1.00 92.00 84 GLN A N 1
ATOM 681 C CA . GLN A 1 84 ? -3.180 5.404 -8.130 1.00 92.00 84 GLN A CA 1
ATOM 682 C C . GLN A 1 84 ? -2.432 6.006 -9.325 1.00 92.00 84 GLN A C 1
ATOM 684 O O . GLN A 1 84 ? -1.342 5.545 -9.663 1.00 92.00 84 GLN A O 1
ATOM 689 N N . GLU A 1 85 ? -2.957 7.069 -9.928 1.00 93.06 85 GLU A N 1
ATOM 690 C CA . GLU A 1 85 ? -2.301 7.768 -11.036 1.00 93.06 85 GLU A CA 1
ATOM 691 C C . GLU A 1 85 ? -0.980 8.397 -10.595 1.00 93.06 85 GLU A C 1
ATOM 693 O O . GLU A 1 85 ? 0.056 8.187 -11.233 1.00 93.06 85 GLU A O 1
ATOM 698 N N . MET A 1 86 ? -0.979 9.090 -9.454 1.00 91.50 86 MET A N 1
ATOM 699 C CA . MET A 1 86 ? 0.225 9.711 -8.907 1.00 91.50 86 MET A CA 1
ATOM 700 C C . MET A 1 86 ? 1.318 8.695 -8.567 1.00 91.50 86 MET A C 1
ATOM 702 O O . MET A 1 86 ? 2.501 9.010 -8.682 1.00 91.50 86 MET A O 1
ATOM 706 N N . THR A 1 87 ? 0.952 7.481 -8.154 1.00 92.38 87 THR A N 1
ATOM 707 C CA . THR A 1 87 ? 1.915 6.431 -7.780 1.00 92.38 87 THR A CA 1
ATOM 708 C C . THR A 1 87 ? 2.318 5.520 -8.939 1.00 92.38 87 THR A C 1
ATOM 710 O O . THR A 1 87 ? 3.313 4.808 -8.815 1.00 92.38 87 THR A O 1
ATOM 713 N N . SER A 1 88 ? 1.637 5.601 -10.086 1.00 90.56 88 SER A N 1
ATOM 714 C CA . SER A 1 88 ? 1.824 4.705 -11.241 1.00 90.56 88 SER A CA 1
ATOM 715 C C . SER A 1 88 ? 3.268 4.601 -11.750 1.00 90.56 88 SER A C 1
ATOM 717 O O . SER A 1 88 ? 3.712 3.530 -12.160 1.00 90.56 88 SER A O 1
ATOM 719 N N . HIS A 1 89 ? 4.028 5.697 -11.689 1.00 89.56 89 HIS A N 1
ATOM 720 C CA . HIS A 1 89 ? 5.429 5.742 -12.116 1.00 89.56 89 HIS A CA 1
ATOM 721 C C . HIS A 1 89 ? 6.395 5.045 -11.139 1.00 89.56 89 HIS A C 1
ATOM 723 O O . HIS A 1 89 ? 7.526 4.735 -11.512 1.00 89.56 89 HIS A O 1
ATOM 729 N N . LEU A 1 90 ? 5.970 4.815 -9.894 1.00 89.62 90 LEU A N 1
ATOM 730 C CA . LEU A 1 90 ? 6.735 4.111 -8.859 1.00 89.62 90 LEU A CA 1
ATOM 731 C C . LEU A 1 90 ? 6.410 2.616 -8.842 1.00 89.62 90 LEU A C 1
ATOM 733 O O . LEU A 1 90 ? 7.252 1.806 -8.454 1.00 89.62 90 LEU A O 1
ATOM 737 N N . GLY A 1 91 ? 5.196 2.256 -9.250 1.00 89.81 91 GLY A N 1
ATOM 738 C CA . GLY A 1 91 ? 4.702 0.891 -9.264 1.00 89.81 91 GLY A CA 1
ATOM 739 C C . GLY A 1 91 ? 3.180 0.838 -9.201 1.00 89.81 91 GLY A C 1
ATOM 740 O O . GLY A 1 91 ? 2.491 1.856 -9.222 1.00 89.81 91 GLY A O 1
ATOM 741 N N . ARG A 1 92 ? 2.647 -0.376 -9.107 1.00 92.44 92 ARG A N 1
ATOM 742 C CA . ARG A 1 92 ? 1.228 -0.621 -8.864 1.00 92.44 92 ARG A CA 1
ATOM 743 C C . ARG A 1 92 ? 0.963 -0.642 -7.360 1.00 92.44 92 ARG A C 1
ATOM 745 O O . ARG A 1 92 ? 1.639 -1.348 -6.621 1.00 92.44 92 ARG A O 1
ATOM 752 N N . VAL A 1 93 ? -0.057 0.085 -6.917 1.00 94.12 93 VAL A N 1
ATOM 753 C CA . VAL A 1 93 ? -0.462 0.119 -5.506 1.00 94.12 93 VAL A CA 1
ATOM 754 C C . VAL A 1 93 ? -1.881 -0.416 -5.380 1.00 94.12 93 VAL A C 1
ATOM 756 O O . VAL A 1 93 ? -2.835 0.194 -5.874 1.00 94.12 93 VAL A O 1
ATOM 759 N N . ASN A 1 94 ? -2.032 -1.557 -4.716 1.00 93.38 94 ASN A N 1
ATOM 760 C CA . ASN A 1 94 ? -3.336 -2.095 -4.357 1.00 93.38 94 ASN A CA 1
ATOM 761 C C . ASN A 1 94 ? -3.679 -1.611 -2.942 1.00 93.38 94 ASN A C 1
ATOM 763 O O . ASN A 1 94 ? -2.887 -1.767 -2.018 1.00 93.38 94 ASN A O 1
ATOM 767 N N . MET A 1 95 ? -4.846 -0.988 -2.774 1.00 92.50 95 MET A N 1
ATOM 768 C CA . MET A 1 95 ? -5.255 -0.385 -1.500 1.00 92.50 95 MET A CA 1
ATOM 769 C C . MET A 1 95 ? -6.570 -0.982 -1.008 1.00 92.50 95 MET A C 1
ATOM 771 O O . MET A 1 95 ? -7.598 -0.880 -1.694 1.00 92.50 95 MET A O 1
ATOM 775 N N . ILE A 1 96 ? -6.521 -1.531 0.204 1.00 92.19 96 ILE A N 1
ATOM 776 C CA . ILE A 1 96 ? -7.668 -1.866 1.047 1.00 92.19 96 ILE A CA 1
ATOM 777 C C . ILE A 1 96 ? -7.802 -0.746 2.076 1.00 92.19 96 ILE A C 1
ATOM 779 O O . ILE A 1 96 ? -6.818 -0.368 2.706 1.00 92.19 96 ILE A O 1
ATOM 783 N N . ILE A 1 97 ? -8.999 -0.184 2.214 1.00 92.50 97 ILE A N 1
ATOM 784 C CA . ILE A 1 97 ? -9.245 0.980 3.067 1.00 92.50 97 ILE A CA 1
ATOM 785 C C . ILE A 1 97 ? -10.396 0.640 4.000 1.00 92.50 97 ILE A C 1
ATOM 787 O O . ILE A 1 97 ? -11.481 0.300 3.530 1.00 92.50 97 ILE A O 1
ATOM 791 N N . HIS A 1 98 ? -10.160 0.746 5.305 1.00 92.75 98 HIS A N 1
ATOM 792 C CA . HIS A 1 98 ? -11.173 0.503 6.322 1.00 92.75 98 HIS A CA 1
ATOM 793 C C . HIS A 1 98 ? -11.252 1.661 7.325 1.00 92.75 98 HIS A C 1
ATOM 795 O O . HIS A 1 98 ? -10.213 2.147 7.781 1.00 92.75 98 HIS A O 1
ATOM 801 N N . PRO A 1 99 ? -12.465 2.087 7.712 1.00 93.75 99 PRO A N 1
ATOM 802 C CA . PRO A 1 99 ? -12.659 2.958 8.865 1.00 93.75 99 PRO A CA 1
ATOM 803 C C . PRO A 1 99 ? -12.193 2.288 10.165 1.00 93.75 99 PRO A C 1
ATOM 805 O O . PRO A 1 99 ? -12.267 1.061 10.304 1.00 93.75 99 PRO A O 1
ATOM 808 N N . LEU A 1 100 ? -11.740 3.085 11.132 1.00 93.38 100 LEU A N 1
ATOM 809 C CA . LEU A 1 100 ? -11.259 2.589 12.421 1.00 93.38 100 LEU A CA 1
ATOM 810 C C . LEU A 1 100 ? -12.317 1.761 13.163 1.00 93.38 100 LEU A C 1
ATOM 812 O O . LEU A 1 100 ? -11.999 0.673 13.648 1.00 93.38 100 LEU A O 1
ATOM 816 N N . ASN A 1 101 ? -13.572 2.215 13.214 1.00 93.06 101 ASN A N 1
ATOM 817 C CA . ASN A 1 101 ? -14.636 1.489 13.911 1.00 93.06 101 ASN A CA 1
ATOM 818 C C . ASN A 1 101 ? -14.881 0.106 13.308 1.00 93.06 101 ASN A C 1
ATOM 820 O O . ASN A 1 101 ? -15.083 -0.855 14.051 1.00 93.06 101 ASN A O 1
ATOM 824 N N . PHE A 1 102 ? -14.814 -0.018 11.980 1.00 92.00 102 PHE A N 1
ATOM 825 C CA . PHE A 1 102 ? -14.936 -1.314 11.314 1.00 92.00 102 PHE A CA 1
ATOM 826 C C . PHE A 1 102 ? -13.818 -2.263 11.758 1.00 92.00 102 PHE A C 1
ATOM 828 O O . PHE A 1 102 ? -14.085 -3.399 12.147 1.00 92.00 102 PHE A O 1
ATOM 835 N N . VAL A 1 103 ? -12.570 -1.788 11.768 1.00 91.62 103 VAL A N 1
ATOM 836 C CA . VAL A 1 103 ? -11.418 -2.592 12.199 1.00 91.62 103 VAL A CA 1
ATOM 837 C C . VAL A 1 103 ? -11.567 -3.034 13.655 1.00 91.62 103 VAL A C 1
ATOM 839 O O . VAL A 1 103 ? -11.379 -4.210 13.956 1.00 91.62 103 VAL A O 1
ATOM 842 N N . LEU A 1 104 ? -11.958 -2.127 14.555 1.00 91.19 104 LEU A N 1
ATOM 843 C CA . LEU A 1 104 ? -12.168 -2.446 15.970 1.00 91.19 104 LEU A CA 1
ATOM 844 C C . LEU A 1 104 ? -13.276 -3.487 16.173 1.00 91.19 104 LEU A C 1
ATOM 846 O O . LEU A 1 104 ? -13.123 -4.398 16.985 1.00 91.19 104 LEU A O 1
ATOM 850 N N . GLN A 1 105 ? -14.373 -3.390 15.418 1.00 91.88 105 GLN A N 1
ATOM 851 C CA . GLN A 1 105 ? -15.450 -4.380 15.455 1.00 91.88 105 GLN A CA 1
ATOM 852 C C . GLN A 1 105 ? -14.968 -5.764 15.010 1.00 91.88 105 GLN A C 1
ATOM 854 O O . GLN A 1 105 ? -15.253 -6.750 15.688 1.00 91.88 105 GLN A O 1
ATOM 859 N N . GLN A 1 106 ? -14.204 -5.843 13.916 1.00 90.81 106 GLN A N 1
ATOM 860 C CA . GLN A 1 106 ? -13.658 -7.111 13.421 1.00 90.81 106 GLN A CA 1
ATOM 861 C C . GLN A 1 106 ? -12.676 -7.738 14.420 1.00 90.81 106 GLN A C 1
ATOM 863 O O . GLN A 1 106 ? -12.777 -8.929 14.714 1.00 90.81 106 GLN A O 1
ATOM 868 N N . LEU A 1 107 ? -11.799 -6.930 15.026 1.00 88.81 107 LEU A N 1
ATOM 869 C CA . LEU A 1 107 ? -10.873 -7.395 16.062 1.00 88.81 107 LEU A CA 1
ATOM 870 C C . LEU A 1 107 ? -11.612 -7.937 17.293 1.00 88.81 107 LEU A C 1
ATOM 872 O O . LEU A 1 107 ? -11.266 -9.009 17.789 1.00 88.81 107 LEU A O 1
ATOM 876 N N . ASN A 1 108 ? -12.661 -7.249 17.751 1.00 89.81 108 ASN A N 1
ATOM 877 C CA . ASN A 1 108 ? -13.486 -7.707 18.873 1.00 89.81 108 ASN A CA 1
ATOM 878 C C . ASN A 1 108 ? -14.249 -9.003 18.557 1.00 89.81 108 ASN A C 1
ATOM 880 O O . ASN A 1 108 ? -14.480 -9.813 19.451 1.00 89.81 108 ASN A O 1
ATOM 884 N N . ALA A 1 109 ? -14.610 -9.220 17.291 1.00 89.00 109 ALA A N 1
ATOM 885 C CA . ALA A 1 109 ? -15.228 -10.457 16.819 1.00 89.00 109 ALA A CA 1
ATOM 886 C C . ALA A 1 109 ? -14.222 -11.614 16.637 1.00 89.00 109 ALA A C 1
ATOM 888 O O . ALA A 1 109 ? -14.615 -12.710 16.240 1.00 89.00 109 ALA A O 1
ATOM 889 N N . GLY A 1 110 ? -12.929 -11.391 16.901 1.00 84.81 110 GLY A N 1
ATOM 890 C CA . GLY A 1 110 ? -11.866 -12.372 16.673 1.00 84.81 110 GLY A CA 1
ATOM 891 C C . GLY A 1 110 ? -11.514 -12.567 15.196 1.00 84.81 110 GLY A C 1
ATOM 892 O O . GLY A 1 110 ? -10.775 -13.494 14.862 1.00 84.81 110 GLY A O 1
ATOM 893 N N . ASN A 1 111 ? -12.016 -11.706 14.307 1.00 82.81 111 ASN A N 1
ATOM 894 C CA . ASN A 1 111 ? -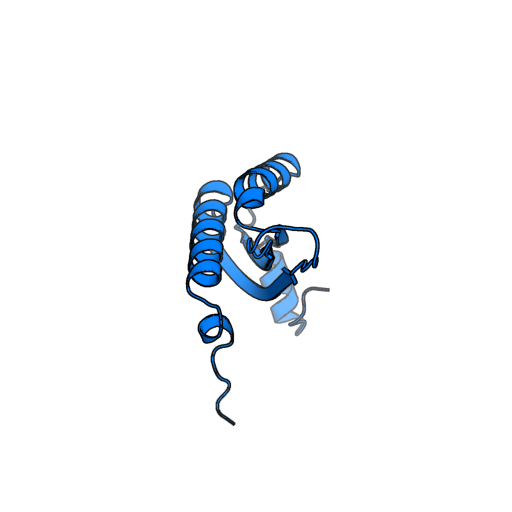11.695 -11.752 12.893 1.00 82.81 111 ASN A CA 1
ATOM 895 C C . ASN A 1 111 ? -10.463 -10.888 12.596 1.00 82.81 111 ASN A C 1
ATOM 897 O O . ASN A 1 111 ? -10.539 -9.668 12.463 1.00 82.81 111 ASN A O 1
ATOM 901 N N . LEU A 1 112 ? -9.309 -11.545 12.506 1.00 67.38 112 LEU A N 1
ATOM 902 C CA . LEU A 1 112 ? -8.019 -10.898 12.247 1.00 67.38 112 LEU A CA 1
ATOM 903 C C . LEU A 1 112 ? -7.773 -10.617 10.758 1.00 67.38 112 LEU A C 1
ATOM 905 O O . LEU A 1 112 ? -6.875 -9.846 10.424 1.00 67.38 112 LEU A O 1
ATOM 909 N N . PHE A 1 113 ? -8.553 -11.239 9.873 1.00 63.34 113 PHE A N 1
ATOM 910 C CA . PHE A 1 113 ? -8.439 -11.088 8.429 1.00 63.34 113 PHE A CA 1
ATOM 911 C C . PHE A 1 113 ? -9.735 -10.461 7.929 1.00 63.34 113 PHE A C 1
ATOM 913 O O . PHE A 1 113 ? -10.775 -11.110 7.874 1.00 63.34 113 PHE A O 1
ATOM 920 N N . PHE A 1 114 ? -9.680 -9.161 7.649 1.00 66.56 114 PHE A N 1
ATOM 921 C CA . PHE A 1 114 ? -10.799 -8.364 7.152 1.00 66.56 114 PHE A CA 1
ATOM 922 C C . PHE A 1 114 ? -11.283 -8.930 5.799 1.00 66.56 114 PHE A C 1
ATOM 924 O O . PHE A 1 114 ? -10.774 -8.535 4.753 1.00 66.56 114 PHE A O 1
ATOM 931 N N . ASN A 1 115 ? -12.175 -9.926 5.838 1.00 54.97 115 ASN A N 1
ATOM 932 C CA . ASN A 1 115 ? -12.782 -10.568 4.666 1.00 54.97 115 ASN A CA 1
ATOM 933 C C . ASN A 1 115 ? -13.763 -9.629 3.965 1.00 54.97 115 ASN A C 1
ATOM 935 O O . ASN A 1 115 ? -14.568 -8.989 4.683 1.00 54.97 115 ASN A O 1
#